Protein AF-A0A8J6I5X5-F1 (afdb_monomer)

Nearest PDB structures (foldseek):
  6z86-assembly1_S  TM=9.904E-01  e=5.830E-02  Homo sapiens
  7alb-assembly2_R  TM=9.593E-01  e=9.076E-02  Homo sapiens
  7alb-assembly2_N  TM=9.635E-01  e=1.132E-01  Homo sapiens
  1fbx-assembly1_A  TM=9.338E-01  e=1.637E-01  Escherichia coli
  4du6-assembly1_A  TM=8.831E-01  e=2.744E-01  Yersinia pestis CO92

pLDDT: mean 91.42, std 7.01, range [62.28, 96.25]

Stru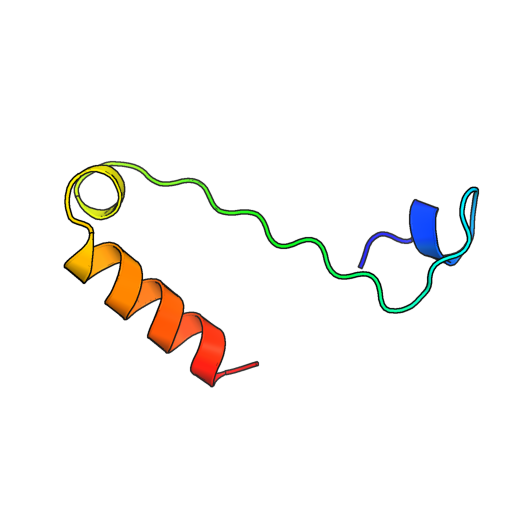cture (mmCIF, N/CA/C/O backbone):
data_AF-A0A8J6I5X5-F1
#
_entry.id   AF-A0A8J6I5X5-F1
#
loop_
_atom_site.group_PDB
_atom_site.id
_atom_site.type_symbol
_atom_site.label_atom_id
_atom_site.label_alt_id
_atom_site.label_comp_id
_atom_site.label_asym_id
_atom_site.label_entity_id
_atom_site.label_seq_id
_atom_site.pdbx_PDB_ins_code
_atom_site.Cartn_x
_atom_site.Cartn_y
_atom_site.Cartn_z
_atom_site.occupancy
_atom_site.B_iso_or_equiv
_atom_site.auth_seq_id
_atom_site.auth_comp_id
_atom_site.auth_asym_id
_atom_site.auth_atom_id
_atom_site.pdbx_PDB_model_num
ATOM 1 N N . GLU A 1 1 ? 4.084 -2.414 -9.660 1.00 86.81 1 GLU A N 1
ATOM 2 C CA . GLU A 1 1 ? 5.540 -2.397 -9.927 1.00 86.81 1 GLU A CA 1
ATOM 3 C C . GLU A 1 1 ? 5.997 -0.965 -10.135 1.00 86.81 1 GLU A C 1
ATOM 5 O O . GLU A 1 1 ? 5.176 -0.128 -10.497 1.00 86.81 1 GLU A O 1
ATOM 10 N N . HIS A 1 2 ? 7.283 -0.685 -9.926 1.00 94.12 2 HIS A N 1
ATOM 11 C CA . HIS A 1 2 ? 7.873 0.604 -10.282 1.00 94.12 2 HIS A CA 1
ATOM 12 C C . HIS A 1 2 ? 8.637 0.480 -11.600 1.00 94.12 2 HIS A C 1
ATOM 14 O O . HIS A 1 2 ? 9.682 -0.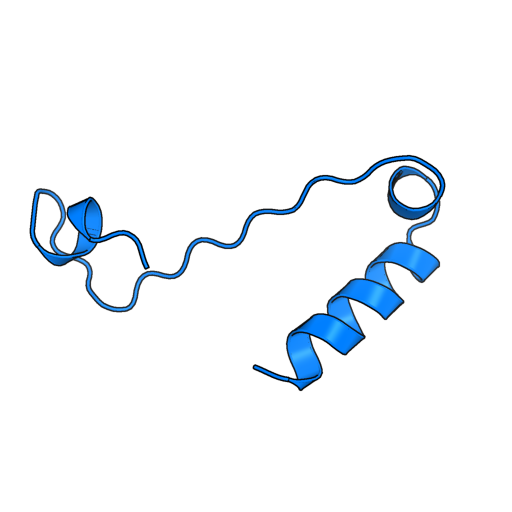165 -11.669 1.00 94.12 2 HIS A O 1
ATOM 20 N N . LEU A 1 3 ? 8.141 1.142 -12.645 1.00 94.31 3 LEU A N 1
ATOM 21 C CA . LEU A 1 3 ? 8.733 1.085 -13.985 1.00 94.31 3 LEU A CA 1
ATOM 22 C C . LEU A 1 3 ? 10.160 1.645 -14.036 1.00 94.31 3 LEU A C 1
ATOM 24 O O . LEU A 1 3 ? 10.984 1.172 -14.815 1.00 94.31 3 LEU A O 1
ATOM 28 N N . CYS A 1 4 ? 10.484 2.607 -13.171 1.00 93.81 4 CYS A N 1
ATOM 29 C CA . CYS A 1 4 ? 11.845 3.119 -13.041 1.00 93.81 4 CYS A CA 1
ATOM 30 C C . CYS A 1 4 ? 12.837 2.056 -12.553 1.00 93.81 4 CYS A C 1
ATOM 32 O O . CYS A 1 4 ? 13.997 2.134 -12.926 1.00 93.81 4 CYS A O 1
ATOM 34 N N . MET A 1 5 ? 12.401 1.066 -11.770 1.00 95.12 5 MET A N 1
ATOM 35 C CA . MET A 1 5 ? 13.253 -0.038 -11.322 1.00 95.12 5 MET A CA 1
ATOM 36 C C . MET A 1 5 ? 13.318 -1.163 -12.353 1.00 95.12 5 MET A C 1
ATOM 38 O O . MET A 1 5 ? 14.322 -1.862 -12.406 1.00 95.12 5 MET A O 1
ATOM 42 N N . ALA A 1 6 ? 12.273 -1.346 -13.164 1.00 94.25 6 ALA A N 1
ATOM 43 C CA . ALA A 1 6 ? 12.216 -2.399 -14.177 1.00 94.25 6 ALA A CA 1
ATOM 44 C C . ALA A 1 6 ? 12.945 -2.015 -15.477 1.00 94.25 6 ALA A C 1
ATOM 46 O O . ALA A 1 6 ? 13.676 -2.827 -16.033 1.00 94.25 6 ALA A O 1
ATOM 47 N N . MET A 1 7 ? 12.771 -0.778 -15.951 1.00 93.12 7 MET A N 1
ATOM 48 C CA . MET A 1 7 ? 13.248 -0.338 -17.273 1.00 93.12 7 MET A CA 1
ATOM 49 C C . MET A 1 7 ? 14.448 0.612 -17.216 1.00 93.12 7 MET A C 1
ATOM 51 O O . MET A 1 7 ? 15.100 0.857 -18.228 1.00 93.12 7 MET A O 1
ATOM 55 N N . ARG A 1 8 ? 14.728 1.193 -16.048 1.00 89.94 8 ARG A N 1
ATOM 56 C CA . ARG A 1 8 ? 15.818 2.156 -15.834 1.00 89.94 8 ARG A CA 1
ATOM 57 C C . ARG A 1 8 ? 16.657 1.706 -14.631 1.00 89.94 8 ARG A C 1
ATOM 59 O O . ARG A 1 8 ? 16.266 0.802 -13.896 1.00 89.94 8 ARG A O 1
ATOM 66 N N . GLY A 1 9 ? 17.825 2.316 -14.434 1.00 88.50 9 GLY A N 1
ATOM 67 C CA . GLY A 1 9 ? 18.664 2.074 -13.252 1.00 88.50 9 GLY A CA 1
ATOM 68 C C . GLY A 1 9 ? 18.946 0.588 -12.978 1.00 88.50 9 GLY A C 1
ATOM 69 O O . GLY A 1 9 ? 19.520 -0.094 -13.817 1.00 88.50 9 GLY A O 1
ATOM 70 N N . ILE A 1 10 ? 18.525 0.102 -11.805 1.00 93.88 10 ILE A N 1
ATOM 71 C CA . ILE A 1 10 ? 18.799 -1.235 -11.238 1.00 93.88 10 ILE A CA 1
ATOM 72 C C . ILE A 1 10 ? 18.236 -2.435 -12.035 1.00 93.88 10 ILE A C 1
ATOM 74 O O . ILE A 1 10 ? 18.652 -3.560 -11.784 1.00 93.88 10 ILE A O 1
ATOM 78 N N . ARG A 1 11 ? 17.308 -2.225 -12.986 1.00 91.25 11 ARG A N 1
ATOM 79 C CA . ARG A 1 11 ? 16.743 -3.258 -13.892 1.00 91.25 11 ARG A CA 1
ATOM 80 C C . ARG A 1 11 ? 16.264 -4.544 -13.192 1.00 91.25 11 ARG A C 1
ATOM 82 O O . ARG A 1 11 ? 16.633 -5.652 -13.572 1.00 91.25 11 ARG A O 1
ATOM 89 N N . LYS A 1 12 ? 15.401 -4.403 -12.185 1.00 94.12 12 LYS A N 1
ATOM 90 C CA . LYS A 1 12 ? 14.774 -5.510 -11.445 1.00 94.12 12 LYS A CA 1
ATOM 91 C C . LYS A 1 12 ? 13.272 -5.627 -11.766 1.00 94.12 12 LYS A C 1
ATOM 93 O O . LYS A 1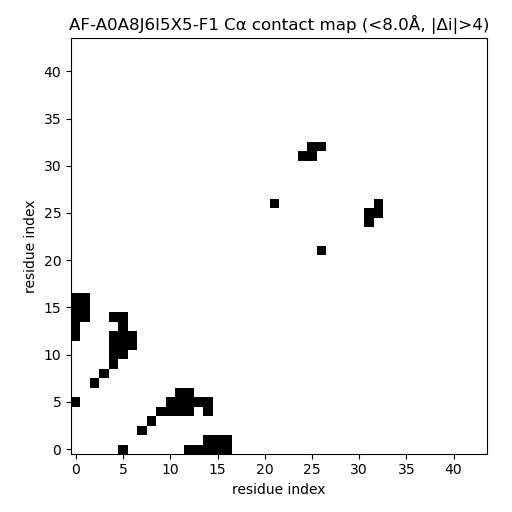 12 ? 12.451 -5.082 -11.019 1.00 94.12 12 LYS A O 1
ATOM 98 N N . PRO A 1 13 ? 12.889 -6.306 -12.865 1.00 92.69 13 PRO A N 1
ATOM 99 C CA . PRO A 1 13 ? 11.487 -6.608 -13.156 1.00 92.6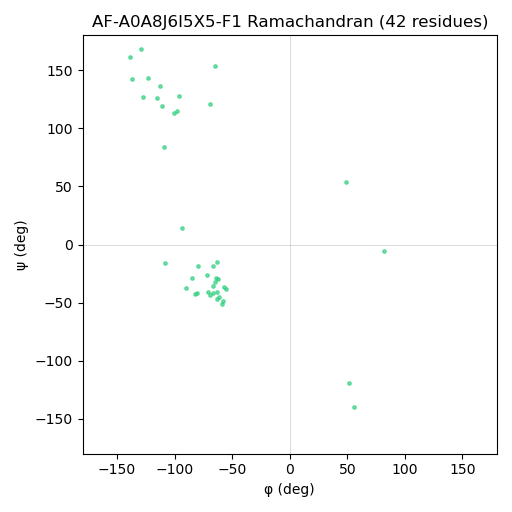9 13 PRO A CA 1
ATOM 100 C C . PRO A 1 13 ? 10.896 -7.558 -12.098 1.00 92.69 13 PRO A C 1
ATOM 102 O O . PRO A 1 13 ? 11.631 -8.296 -11.441 1.00 92.69 13 PRO A O 1
ATOM 105 N N . GLY A 1 14 ? 9.579 -7.516 -11.881 1.00 91.06 14 GLY A N 1
ATOM 106 C CA . GLY A 1 14 ? 8.899 -8.331 -10.867 1.00 91.06 14 GLY A CA 1
ATOM 107 C C . GLY A 1 14 ? 8.960 -7.766 -9.443 1.00 91.06 14 GLY A C 1
ATOM 108 O O . GLY A 1 14 ? 8.316 -8.300 -8.539 1.00 91.06 14 GLY A O 1
ATOM 109 N N . SER A 1 15 ? 9.697 -6.673 -9.211 1.00 93.81 15 SER A N 1
ATOM 110 C CA . SER A 1 15 ? 9.781 -6.039 -7.892 1.00 93.81 15 SER A CA 1
ATOM 111 C C . SER A 1 15 ? 8.453 -5.380 -7.499 1.00 93.81 15 SER A C 1
ATOM 113 O O . SER A 1 15 ? 7.966 -4.455 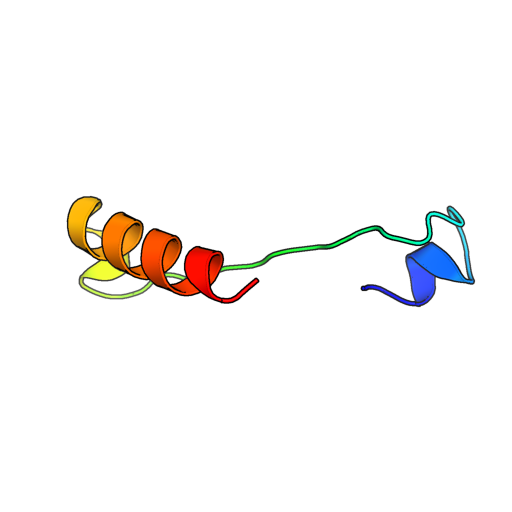-8.161 1.00 93.81 15 SER A O 1
ATOM 115 N N . ARG A 1 16 ? 7.880 -5.820 -6.375 1.00 92.56 16 ARG A N 1
ATOM 116 C CA . ARG A 1 16 ? 6.619 -5.307 -5.823 1.00 92.56 16 ARG A CA 1
ATOM 117 C C . ARG A 1 16 ? 6.882 -4.540 -4.529 1.00 92.56 16 ARG A C 1
ATOM 119 O O . ARG A 1 16 ? 7.344 -5.115 -3.553 1.00 92.56 16 ARG A O 1
ATOM 126 N N . THR A 1 17 ? 6.538 -3.257 -4.523 1.00 92.62 17 THR A N 1
ATOM 127 C CA . THR A 1 17 ? 6.516 -2.431 -3.311 1.00 92.62 17 THR A CA 1
ATOM 128 C C . THR A 1 17 ? 5.096 -2.408 -2.768 1.00 92.62 17 THR A C 1
ATOM 130 O O . THR A 1 17 ? 4.157 -2.121 -3.512 1.00 92.62 17 THR A O 1
ATOM 133 N N . ILE A 1 18 ? 4.937 -2.726 -1.487 1.00 91.56 18 ILE A N 1
ATOM 134 C CA . ILE A 1 18 ? 3.658 -2.667 -0.779 1.00 91.56 18 ILE A CA 1
ATOM 135 C C . ILE A 1 18 ? 3.802 -1.604 0.304 1.00 91.56 18 ILE A C 1
ATOM 137 O O . ILE A 1 18 ? 4.740 -1.654 1.097 1.00 91.56 18 ILE A O 1
ATOM 141 N N . THR A 1 19 ? 2.895 -0.631 0.323 1.00 93.31 19 THR A N 1
ATOM 142 C CA . THR A 1 19 ? 2.859 0.426 1.335 1.00 93.31 19 THR A CA 1
ATO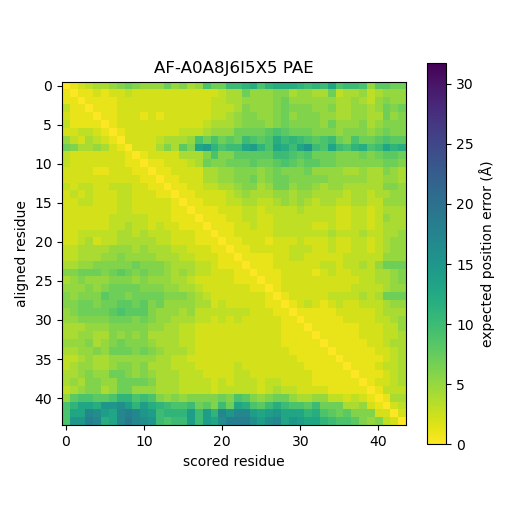M 143 C C . THR A 1 19 ? 1.509 0.427 2.033 1.00 93.31 19 THR A C 1
ATOM 145 O O . THR A 1 19 ? 0.470 0.182 1.425 1.00 93.31 19 THR A O 1
ATOM 148 N N . SER A 1 20 ? 1.526 0.708 3.332 1.00 92.56 20 SER A N 1
ATOM 149 C CA . SER A 1 20 ? 0.326 0.829 4.154 1.00 92.56 20 SER A CA 1
ATOM 150 C C . SER A 1 20 ? 0.456 2.033 5.077 1.00 92.56 20 SER A C 1
ATOM 152 O O . SER A 1 20 ? 1.534 2.277 5.617 1.00 92.56 20 SER A O 1
ATOM 154 N N . ALA A 1 21 ? -0.642 2.747 5.308 1.00 94.75 21 ALA A N 1
ATOM 155 C CA . ALA A 1 21 ? -0.721 3.816 6.295 1.00 94.75 21 ALA A CA 1
ATOM 156 C C . ALA A 1 21 ? -1.914 3.559 7.219 1.00 94.75 21 ALA A C 1
ATOM 158 O O . ALA A 1 21 ? -3.033 3.360 6.753 1.00 94.75 21 ALA A O 1
ATOM 159 N N . LEU A 1 22 ? -1.670 3.557 8.529 1.00 94.38 22 LEU A N 1
ATOM 160 C CA . LEU A 1 22 ? -2.657 3.171 9.538 1.00 94.38 22 LEU A CA 1
ATOM 161 C C . LEU A 1 22 ? -3.066 4.380 10.380 1.00 94.38 22 LEU A C 1
ATOM 163 O O . LEU A 1 22 ? -2.220 5.160 10.826 1.00 94.38 22 LEU A O 1
ATOM 167 N N . ARG A 1 23 ? -4.370 4.517 10.631 1.00 94.44 23 ARG A N 1
ATOM 168 C CA . ARG A 1 23 ? -4.964 5.556 11.486 1.00 94.44 23 ARG A CA 1
ATOM 169 C C . ARG A 1 23 ? -6.074 4.955 12.347 1.00 94.44 23 ARG A C 1
ATOM 171 O O . ARG A 1 23 ? -6.597 3.890 12.028 1.00 94.44 23 ARG A O 1
ATOM 178 N N . GLY A 1 24 ? -6.438 5.654 13.424 1.00 95.88 24 GLY A N 1
ATOM 179 C CA . GLY A 1 24 ? -7.508 5.226 14.330 1.00 95.88 24 GLY A CA 1
ATOM 180 C C . GLY A 1 24 ? -7.269 3.820 14.886 1.00 95.88 24 GLY A C 1
ATOM 181 O O . GLY A 1 24 ? -6.128 3.459 15.178 1.00 95.88 24 GLY A O 1
ATOM 182 N N . LYS A 1 25 ? -8.338 3.019 14.979 1.00 93.69 25 LYS A N 1
ATOM 183 C CA . LYS A 1 25 ? -8.301 1.671 15.566 1.00 93.69 25 LYS A CA 1
ATOM 184 C C . LYS A 1 25 ? -7.295 0.737 14.897 1.00 93.69 25 LYS A C 1
ATOM 186 O O . LYS A 1 25 ? -6.595 0.026 15.591 1.00 93.69 25 LYS A O 1
ATOM 191 N N . PHE A 1 26 ? -7.103 0.811 13.580 1.00 93.69 26 PHE A N 1
ATOM 192 C CA . PHE A 1 26 ? -6.116 -0.027 12.880 1.00 93.69 26 PHE A CA 1
ATOM 193 C C . PHE A 1 26 ? -4.652 0.289 13.240 1.00 93.69 26 PHE A C 1
ATOM 195 O O . PHE A 1 26 ? -3.748 -0.515 12.988 1.00 93.69 26 PHE A O 1
ATOM 202 N N . LYS A 1 27 ? -4.385 1.471 13.814 1.00 94.88 27 LYS A N 1
ATOM 203 C CA . LYS A 1 27 ? -3.059 1.811 14.344 1.00 94.88 27 LYS A CA 1
ATOM 204 C C . LYS A 1 27 ? -2.847 1.208 15.736 1.00 94.88 27 LYS A C 1
ATOM 206 O O . LYS A 1 27 ? -1.754 0.717 16.003 1.00 94.88 27 LYS A O 1
ATOM 211 N N . THR A 1 28 ? -3.864 1.261 16.595 1.00 95.38 28 THR A N 1
ATOM 212 C CA . THR A 1 28 ? -3.776 0.878 18.014 1.00 95.38 28 THR A CA 1
ATOM 213 C C . THR A 1 28 ? -4.085 -0.593 18.266 1.00 95.38 28 THR A C 1
ATOM 215 O O . THR A 1 28 ? -3.437 -1.216 19.097 1.00 95.38 28 THR A O 1
ATOM 218 N N . GLU A 1 29 ? -5.049 -1.155 17.546 1.00 96.25 29 GLU A N 1
ATOM 219 C CA . GLU A 1 29 ? -5.485 -2.542 17.671 1.00 96.25 29 GLU A CA 1
ATOM 220 C C . GLU A 1 29 ? -4.814 -3.395 16.596 1.00 96.25 29 GLU A C 1
ATOM 222 O O . GLU A 1 29 ? -5.031 -3.228 15.392 1.00 96.25 29 GLU A O 1
ATOM 227 N N . GLU A 1 30 ? -3.977 -4.326 17.042 1.00 94.44 30 GLU A N 1
ATOM 228 C CA . GLU A 1 30 ? -3.250 -5.229 16.157 1.00 94.44 30 GLU A CA 1
ATOM 229 C C . GLU A 1 30 ? -4.158 -6.274 15.501 1.00 94.44 30 GLU A C 1
ATOM 231 O O . GLU A 1 30 ? -4.020 -6.512 14.305 1.00 94.44 30 GLU A O 1
ATOM 236 N N . GLN A 1 31 ? -5.114 -6.847 16.240 1.00 95.62 31 GLN A N 1
ATOM 237 C CA . GLN A 1 31 ? -6.026 -7.878 15.725 1.00 95.62 31 GLN A CA 1
ATOM 238 C C . GLN A 1 31 ? -6.830 -7.361 14.525 1.00 95.62 31 GLN A C 1
ATOM 240 O O . GLN A 1 31 ? -6.754 -7.931 13.439 1.00 95.62 31 GLN A O 1
ATOM 245 N N . SER A 1 32 ? -7.463 -6.195 14.679 1.00 93.94 32 SER A N 1
ATOM 246 C CA . SER A 1 32 ? -8.202 -5.498 13.620 1.00 93.94 32 SER A CA 1
ATOM 247 C C . SER A 1 32 ? -7.337 -5.236 12.375 1.00 93.94 32 SER A C 1
ATOM 249 O O . SER A 1 32 ? -7.794 -5.360 11.238 1.00 93.94 32 SER A O 1
ATOM 251 N N . ARG A 1 33 ? -6.051 -4.900 12.559 1.00 95.44 33 ARG A N 1
ATOM 252 C CA . ARG A 1 33 ? -5.096 -4.731 11.452 1.00 95.44 33 ARG A CA 1
ATOM 253 C C . ARG A 1 33 ? -4.758 -6.052 10.766 1.00 95.44 33 ARG A C 1
ATOM 255 O O . ARG A 1 33 ? -4.666 -6.078 9.539 1.00 95.44 33 ARG A O 1
ATOM 262 N N . LEU A 1 34 ? -4.527 -7.112 11.532 1.00 94.19 34 LEU A N 1
ATOM 263 C CA . LEU A 1 34 ? -4.161 -8.421 10.999 1.00 94.19 34 LEU A CA 1
ATOM 264 C C . LEU A 1 34 ? -5.311 -9.046 10.211 1.00 94.19 34 LEU A C 1
ATOM 266 O O . LEU A 1 34 ? -5.073 -9.555 9.119 1.00 94.19 34 LEU A O 1
ATOM 270 N N . GLU A 1 35 ? -6.544 -8.937 10.699 1.00 95.19 35 GLU A N 1
ATOM 271 C CA . GLU A 1 35 ? -7.734 -9.386 9.970 1.00 95.19 35 GLU A CA 1
ATOM 272 C C . GLU A 1 35 ? -7.851 -8.682 8.615 1.00 95.19 35 GLU A C 1
ATOM 274 O O . GLU A 1 35 ? -7.965 -9.336 7.577 1.00 95.19 35 GLU A O 1
ATOM 279 N N . ALA A 1 36 ? -7.717 -7.352 8.601 1.00 92.88 36 ALA A N 1
ATOM 280 C CA . ALA A 1 36 ? -7.760 -6.575 7.366 1.00 92.88 36 ALA A CA 1
ATOM 281 C C . ALA A 1 36 ? -6.632 -6.960 6.389 1.00 92.88 36 ALA A C 1
ATOM 283 O O . ALA A 1 36 ? -6.883 -7.147 5.199 1.00 92.88 36 ALA A O 1
ATOM 284 N N . MET A 1 37 ? -5.394 -7.115 6.873 1.00 92.56 37 MET A N 1
ATOM 285 C CA . MET A 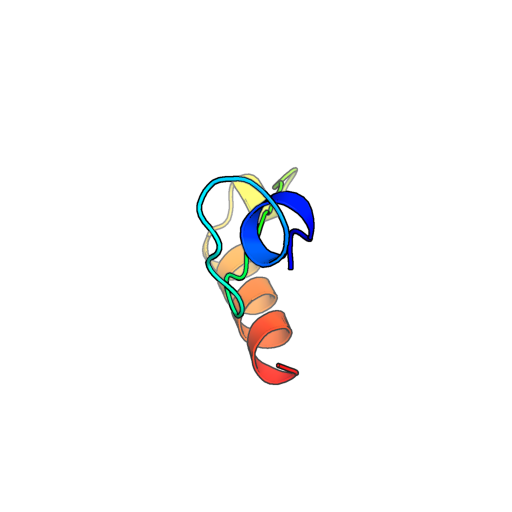1 37 ? -4.260 -7.522 6.030 1.00 92.56 37 MET A CA 1
ATOM 286 C C . MET A 1 37 ? -4.403 -8.956 5.509 1.00 92.56 37 MET A C 1
ATOM 288 O O . MET A 1 37 ? -4.025 -9.230 4.371 1.00 92.56 37 MET A O 1
ATOM 292 N N . SER A 1 38 ? -4.975 -9.857 6.308 1.00 92.75 38 SER A N 1
ATOM 293 C CA . SER A 1 38 ? -5.271 -11.233 5.904 1.00 92.75 38 SER A CA 1
ATOM 294 C C . SER A 1 38 ? -6.279 -11.265 4.753 1.00 92.75 38 SER A C 1
ATOM 296 O O . SER A 1 38 ? -6.024 -11.887 3.722 1.00 92.75 38 SER A O 1
ATOM 298 N N . LEU A 1 39 ? -7.371 -10.501 4.868 1.00 92.56 39 LEU A N 1
ATOM 299 C CA . LEU A 1 39 ? -8.382 -10.392 3.812 1.00 92.56 39 LEU A CA 1
ATOM 300 C C . LEU A 1 39 ? -7.813 -9.785 2.520 1.00 92.56 39 LEU A C 1
ATOM 302 O O . LEU A 1 39 ? -8.106 -10.275 1.431 1.00 92.56 39 LEU A O 1
ATOM 306 N N . LEU A 1 40 ? -6.961 -8.759 2.624 1.00 91.62 40 LEU A N 1
ATOM 307 C CA . LEU A 1 40 ? -6.301 -8.144 1.463 1.00 91.62 40 LEU A CA 1
ATOM 308 C C . L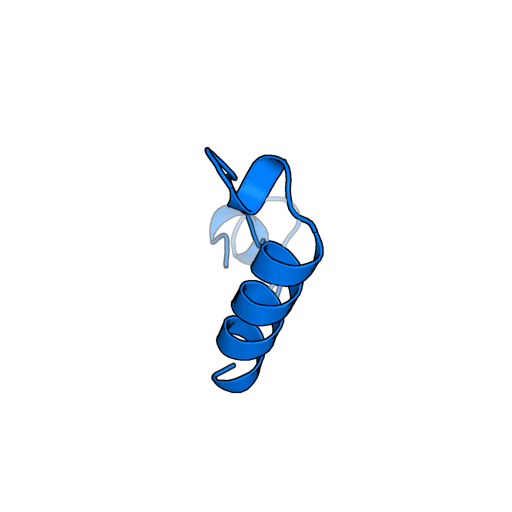EU A 1 40 ? -5.341 -9.100 0.741 1.00 91.62 40 LEU A C 1
ATOM 310 O O . LEU A 1 40 ? -5.185 -9.007 -0.477 1.00 91.62 40 LEU A O 1
ATOM 314 N N . ASN A 1 41 ? -4.699 -10.011 1.473 1.00 86.81 41 ASN A N 1
ATOM 315 C CA . ASN A 1 41 ? -3.788 -10.998 0.895 1.00 86.81 41 ASN A CA 1
ATOM 316 C C . ASN A 1 41 ? -4.511 -12.193 0.258 1.00 86.81 41 ASN A C 1
ATOM 318 O O . ASN A 1 41 ? -3.904 -12.882 -0.554 1.00 86.81 41 ASN A O 1
ATOM 322 N N . LEU A 1 42 ? -5.785 -12.434 0.587 1.00 75.00 42 LEU A N 1
ATOM 323 C CA . LEU A 1 42 ? -6.554 -13.564 0.055 1.00 75.00 42 LEU A CA 1
ATOM 324 C C . LEU A 1 42 ? -6.922 -13.396 -1.431 1.00 75.00 42 LEU A C 1
ATOM 326 O O . LEU A 1 42 ? -7.133 -14.378 -2.134 1.00 75.00 42 LEU A O 1
ATOM 330 N N . GLY A 1 43 ? -7.018 -12.151 -1.907 1.00 64.44 43 GLY A N 1
ATOM 331 C CA . GLY A 1 43 ? -7.387 -11.818 -3.287 1.00 64.44 43 GLY A CA 1
ATOM 332 C C . GLY A 1 43 ? -6.205 -11.616 -4.239 1.00 64.44 43 GLY A C 1
ATOM 333 O O . GLY A 1 43 ? -6.395 -11.009 -5.294 1.00 64.44 43 GLY A O 1
ATOM 334 N N . ARG A 1 44 ? -4.989 -12.026 -3.852 1.00 62.28 44 ARG A N 1
ATOM 335 C CA . ARG A 1 44 ? -3.740 -11.688 -4.548 1.00 62.28 44 ARG A CA 1
ATOM 336 C C . ARG A 1 44 ? -3.013 -12.890 -5.138 1.00 62.28 44 ARG A C 1
ATOM 338 O O . ARG A 1 44 ? -3.025 -13.957 -4.497 1.00 62.28 44 ARG A O 1
#

Sequence (44 aa):
EHLCMAMRGIRKPGSRTITSALRGKFKTEEQSRLEAMSLLNLGR

Secondary structure (DSSP, 8-state):
--HHHHHSTT--TT---------THHHH-HHHHHHHHHHHHHT-

Mean predicted aligned error: 4.22 Å

Solvent-accessible surface area (backbone atoms only — not comparable to full-atom values): 2874 Å² total; per-residue (Å²): 110,55,64,64,40,38,80,34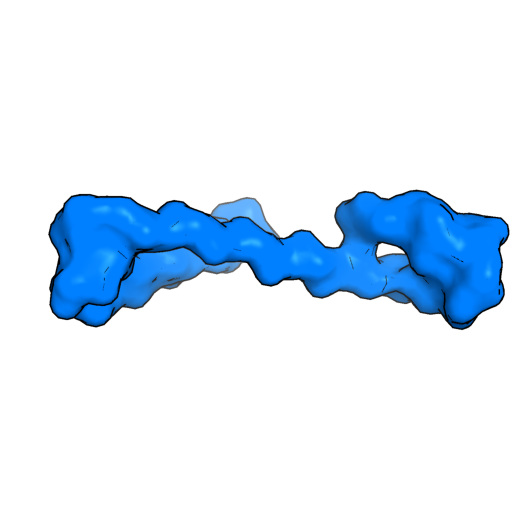,91,83,52,48,68,91,48,74,84,86,87,86,85,70,60,72,63,50,58,76,36,63,66,66,33,49,54,53,52,52,57,63,55,70,82,107

Radius of gyration: 15.0 Å; Cα contacts (8 Å, |Δi|>4): 28; chains: 1; bounding box: 27×19×35 Å

Foldseek 3Di:
DDVCCCPHDVNDPPDDDDDDDDDDCCVVPVVVVVVVVVVVVVVD